Protein AF-A0A2J7ZN78-F1 (afdb_monomer)

Organism: NCBI:txid47790

Secondary structure (DSSP, 8-state):
----EEEHHHHTTSTTTTT--BTTTBEEE-SS-TTHHHHHHHHHHHTHHHHHHHHHHHHHHHHHHSSHHHHHHHHHHHHHHHHHH-SSPPPGGG-TT---HHHIIIIIHHHSTTTTHHHHSPPP-

InterPro domains:
  IPR006598 Glycosyl transferase CAP10 domain [PF05686] (35-93)
  IPR051091 Protein O-Glucosyltransferase/Glycosyltransferase 90 [PTHR12203] (19-115)

Structure (mmCIF, N/CA/C/O backbone):
data_AF-A0A2J7ZN78-F1
#
_entry.id   AF-A0A2J7ZN78-F1
#
loop_
_atom_site.group_PDB
_atom_site.id
_atom_site.type_symbol
_atom_site.label_atom_id
_atom_site.label_alt_id
_atom_site.label_comp_id
_atom_site.label_asym_id
_atom_site.label_entity_id
_atom_site.label_seq_id
_atom_site.pdbx_PDB_ins_code
_atom_site.Cartn_x
_atom_site.Cartn_y
_atom_site.Cartn_z
_atom_site.occupancy
_atom_site.B_iso_or_equiv
_atom_site.auth_seq_id
_atom_site.auth_comp_id
_atom_site.auth_asym_id
_atom_site.auth_atom_id
_atom_site.pdbx_PDB_model_num
ATOM 1 N N . MET A 1 1 ? 20.320 -1.830 -11.276 1.00 35.69 1 MET A N 1
ATOM 2 C CA . MET A 1 1 ? 19.056 -1.165 -11.648 1.00 35.69 1 MET A CA 1
ATOM 3 C C . MET A 1 1 ? 17.941 -1.953 -10.983 1.00 35.69 1 MET A C 1
ATOM 5 O O . MET A 1 1 ? 17.826 -3.135 -11.271 1.00 35.69 1 MET A O 1
ATOM 9 N N . THR A 1 2 ? 17.232 -1.384 -10.008 1.00 40.50 2 THR A N 1
ATOM 10 C CA . THR A 1 2 ? 16.259 -2.141 -9.199 1.00 40.50 2 THR A CA 1
ATOM 11 C C . THR A 1 2 ? 14.857 -1.859 -9.726 1.00 40.50 2 THR A C 1
ATOM 13 O O . THR A 1 2 ? 14.276 -0.823 -9.412 1.00 40.50 2 THR A O 1
ATOM 16 N N . VAL A 1 3 ? 14.337 -2.748 -10.572 1.00 44.75 3 VAL A N 1
ATOM 17 C CA . VAL A 1 3 ? 12.941 -2.710 -11.026 1.00 44.75 3 VAL A CA 1
ATOM 18 C C . VAL A 1 3 ? 12.080 -3.393 -9.965 1.00 44.75 3 VAL A C 1
ATOM 20 O O . VAL A 1 3 ? 12.383 -4.506 -9.535 1.00 44.75 3 VAL A O 1
ATOM 23 N N . ALA A 1 4 ? 11.021 -2.719 -9.515 1.00 51.44 4 ALA A N 1
ATOM 24 C CA . ALA A 1 4 ? 10.060 -3.291 -8.580 1.00 51.44 4 ALA A CA 1
ATOM 25 C C . ALA A 1 4 ? 9.140 -4.264 -9.334 1.00 51.44 4 ALA A C 1
ATOM 27 O O . ALA A 1 4 ? 8.134 -3.873 -9.924 1.00 51.44 4 ALA A O 1
ATOM 28 N N . LEU A 1 5 ? 9.529 -5.535 -9.346 1.00 52.91 5 LEU A N 1
ATOM 29 C CA . LEU A 1 5 ? 8.713 -6.640 -9.836 1.00 52.91 5 LEU A CA 1
ATOM 30 C C . LEU A 1 5 ? 7.652 -6.967 -8.778 1.00 52.91 5 LEU A C 1
ATOM 32 O O . LEU A 1 5 ? 7.999 -7.253 -7.631 1.00 52.91 5 LEU A O 1
ATOM 36 N N . ALA A 1 6 ? 6.367 -6.949 -9.144 1.00 53.88 6 ALA A N 1
ATOM 37 C CA . ALA A 1 6 ? 5.301 -7.397 -8.250 1.00 53.88 6 ALA A CA 1
ATOM 38 C C . ALA A 1 6 ? 4.536 -8.566 -8.865 1.00 53.88 6 ALA A C 1
ATOM 40 O O . ALA A 1 6 ? 4.050 -8.508 -9.991 1.00 53.88 6 ALA A O 1
ATOM 41 N N . SER A 1 7 ? 4.393 -9.637 -8.091 1.00 42.97 7 SER A N 1
ATOM 42 C CA . SER A 1 7 ? 3.574 -10.772 -8.498 1.00 42.97 7 SER A CA 1
ATOM 43 C C . SER A 1 7 ? 2.093 -10.381 -8.531 1.00 42.97 7 SER A C 1
ATOM 45 O O . SER A 1 7 ? 1.562 -9.820 -7.569 1.00 42.97 7 SER A O 1
ATOM 47 N N . ARG A 1 8 ? 1.390 -10.758 -9.603 1.00 49.72 8 ARG A N 1
ATOM 48 C CA . ARG A 1 8 ? -0.044 -10.477 -9.812 1.00 49.72 8 ARG A CA 1
ATOM 49 C C . ARG A 1 8 ? -0.965 -11.102 -8.748 1.00 49.72 8 ARG A C 1
ATOM 51 O O . ARG A 1 8 ? -2.092 -10.651 -8.541 1.00 49.72 8 ARG A O 1
ATOM 58 N N . ALA A 1 9 ? -0.470 -12.107 -8.022 1.00 37.62 9 ALA A N 1
ATOM 59 C CA . ALA A 1 9 ? -1.163 -12.732 -6.893 1.00 37.62 9 ALA A CA 1
ATOM 60 C C . ALA A 1 9 ? -1.213 -11.834 -5.635 1.00 37.62 9 ALA A C 1
ATOM 62 O O . ALA A 1 9 ? -2.160 -11.926 -4.857 1.00 37.62 9 ALA A O 1
ATOM 63 N N . LEU A 1 10 ? -0.231 -10.938 -5.455 1.00 41.97 10 LEU A N 1
ATOM 64 C CA . LEU A 1 10 ? -0.222 -9.922 -4.390 1.00 41.97 10 LEU A CA 1
ATOM 65 C C . LEU A 1 10 ? -1.042 -8.683 -4.764 1.00 41.97 10 LEU A C 1
ATOM 67 O O . LEU A 1 10 ? -1.555 -8.000 -3.880 1.00 41.97 10 LEU A O 1
ATOM 71 N N . ALA A 1 11 ? -1.199 -8.417 -6.062 1.00 44.50 11 ALA A N 1
ATOM 72 C CA . ALA A 1 11 ? -2.052 -7.342 -6.541 1.00 44.50 11 ALA A CA 1
ATOM 73 C C . ALA A 1 11 ? -3.519 -7.615 -6.144 1.00 44.50 11 ALA A C 1
ATOM 75 O O . ALA A 1 11 ? -4.132 -6.791 -5.471 1.00 44.50 11 ALA A O 1
ATOM 76 N N . ASN A 1 12 ? -4.038 -8.820 -6.413 1.00 41.00 12 ASN A N 1
ATOM 77 C CA . ASN A 1 12 ? -5.467 -9.155 -6.281 1.00 41.00 12 ASN A CA 1
ATOM 78 C C . ASN A 1 12 ? -6.060 -9.246 -4.861 1.00 41.00 12 ASN A C 1
ATOM 80 O O . ASN A 1 12 ? -7.280 -9.327 -4.732 1.00 41.00 12 ASN A O 1
ATOM 84 N N . THR A 1 13 ? -5.253 -9.243 -3.798 1.00 43.41 13 THR A N 1
ATOM 85 C CA . THR A 1 13 ? -5.739 -9.468 -2.417 1.00 43.41 13 THR A CA 1
ATOM 86 C C . THR A 1 13 ? -5.387 -8.355 -1.429 1.00 43.41 13 THR A C 1
ATOM 88 O O . THR A 1 13 ? -5.877 -8.365 -0.299 1.00 43.41 13 THR A O 1
ATOM 91 N N . ALA A 1 14 ? -4.603 -7.354 -1.838 1.00 43.12 14 ALA A N 1
ATOM 92 C CA . ALA A 1 14 ? -4.307 -6.197 -1.004 1.00 43.12 14 ALA A CA 1
ATOM 93 C C . ALA A 1 14 ? -5.332 -5.072 -1.251 1.00 43.12 14 ALA A C 1
ATOM 95 O O . ALA A 1 14 ? -5.645 -4.766 -2.403 1.00 43.12 14 ALA A O 1
ATOM 96 N N . PRO A 1 15 ? -5.797 -4.351 -0.215 1.00 48.69 15 PRO A N 1
ATOM 97 C CA . PRO A 1 15 ? -6.712 -3.215 -0.383 1.00 48.69 15 PRO A CA 1
ATOM 98 C C . PRO A 1 15 ? -6.143 -2.016 -1.178 1.00 48.69 15 PRO A C 1
ATOM 100 O O . PRO A 1 15 ? -6.814 -0.998 -1.330 1.00 48.69 15 PRO A O 1
ATOM 103 N N . GLY A 1 16 ? -4.924 -2.132 -1.719 1.00 49.53 16 GLY A N 1
ATOM 104 C CA . GLY A 1 16 ? -4.285 -1.190 -2.642 1.00 49.53 16 GLY A CA 1
ATOM 105 C C . GLY A 1 16 ? -4.406 -1.561 -4.127 1.00 49.53 16 GLY A C 1
ATOM 106 O O . GLY A 1 16 ? -3.692 -0.992 -4.945 1.00 49.53 16 GLY A O 1
ATOM 107 N N . HIS A 1 17 ? -5.276 -2.497 -4.510 1.00 50.72 17 HIS A N 1
ATOM 108 C CA . HIS A 1 17 ? -5.335 -2.999 -5.888 1.00 50.72 17 HIS A CA 1
ATOM 109 C C . HIS A 1 17 ? -5.732 -1.945 -6.949 1.00 50.72 17 HIS A C 1
ATOM 111 O O . HIS A 1 17 ? -5.477 -2.120 -8.132 1.00 50.72 17 HIS A O 1
ATOM 117 N N . SER A 1 18 ? -6.317 -0.813 -6.541 1.00 60.97 18 SER A N 1
ATOM 118 C CA . SER A 1 18 ? -6.580 0.329 -7.434 1.00 60.97 18 SER A CA 1
ATOM 119 C C . SER A 1 18 ? -5.373 1.260 -7.627 1.00 60.97 18 SER A C 1
ATOM 121 O O . SER A 1 18 ? -5.352 2.050 -8.582 1.00 60.97 18 SER A O 1
ATOM 123 N N . LEU A 1 19 ? -4.399 1.184 -6.713 1.00 70.81 19 LEU A N 1
ATOM 124 C CA . LEU A 1 19 ? -3.206 2.026 -6.659 1.00 70.81 19 LEU A CA 1
ATOM 125 C C . LEU A 1 19 ? -2.077 1.475 -7.522 1.00 70.81 19 LEU A C 1
ATOM 127 O O . LEU A 1 19 ? -1.393 2.262 -8.164 1.00 70.81 19 LEU A O 1
ATOM 131 N N . LEU A 1 20 ? -1.888 0.156 -7.559 1.00 80.19 20 LEU A N 1
ATOM 132 C CA . LEU A 1 20 ? -0.890 -0.481 -8.419 1.00 80.19 20 LEU A CA 1
ATOM 133 C C . LEU A 1 20 ? -1.523 -0.857 -9.759 1.00 80.19 20 LEU A C 1
ATOM 135 O O . LEU A 1 20 ? -2.580 -1.478 -9.795 1.00 80.19 20 LEU A O 1
ATOM 139 N N . ARG A 1 21 ? -0.900 -0.433 -10.859 1.00 82.56 21 ARG A N 1
ATOM 140 C CA . ARG A 1 21 ? -1.392 -0.624 -12.224 1.00 82.56 21 ARG A CA 1
ATOM 141 C C . ARG A 1 21 ? -0.250 -1.061 -13.134 1.00 82.56 21 ARG A C 1
ATOM 143 O O . ARG A 1 21 ? 0.752 -0.348 -13.266 1.00 82.56 21 ARG A O 1
ATOM 150 N N . HIS A 1 22 ? -0.437 -2.207 -13.788 1.00 86.25 22 HIS A N 1
ATOM 151 C CA . HIS A 1 22 ? 0.492 -2.743 -14.780 1.00 86.25 22 HIS A CA 1
ATOM 152 C C . HIS A 1 22 ? 0.941 -1.684 -15.799 1.00 86.25 22 HIS A C 1
ATOM 154 O O . HIS A 1 22 ? 0.108 -0.963 -16.350 1.00 86.25 22 HIS A O 1
ATOM 160 N N . ARG A 1 23 ? 2.256 -1.603 -16.053 1.00 82.81 23 ARG A N 1
ATOM 161 C CA . ARG A 1 23 ? 2.914 -0.663 -16.990 1.00 82.81 23 ARG A CA 1
ATOM 162 C C . ARG A 1 23 ? 2.695 0.827 -16.704 1.00 82.81 23 ARG A C 1
ATOM 164 O O . ARG A 1 23 ? 3.072 1.667 -17.512 1.00 82.81 23 ARG A O 1
ATOM 171 N N . VAL A 1 24 ? 2.131 1.164 -15.549 1.00 85.75 24 VAL A N 1
ATOM 172 C CA . VAL A 1 24 ? 2.064 2.542 -15.049 1.00 85.75 24 VAL A CA 1
ATOM 173 C C . VAL A 1 24 ? 3.055 2.706 -13.912 1.00 85.75 24 VAL A C 1
ATOM 175 O O . VAL A 1 24 ? 3.885 3.602 -13.951 1.00 85.75 24 VAL A O 1
ATOM 178 N N . ASN A 1 25 ? 2.997 1.823 -12.914 1.00 84.69 25 ASN A N 1
ATOM 179 C CA . ASN A 1 25 ? 3.825 1.936 -11.712 1.00 84.69 25 ASN A CA 1
ATOM 180 C C . ASN A 1 25 ? 4.378 0.599 -11.201 1.00 84.69 25 ASN A C 1
ATOM 182 O O . ASN A 1 25 ? 5.042 0.556 -10.166 1.00 84.69 25 ASN A O 1
ATOM 186 N N . VAL A 1 26 ? 4.113 -0.484 -11.936 1.00 87.38 26 VAL A N 1
ATOM 187 C CA . VAL A 1 26 ? 4.593 -1.830 -11.634 1.00 87.38 26 VAL A CA 1
ATOM 188 C C . VAL A 1 26 ? 4.641 -2.694 -12.897 1.00 87.38 26 VAL A C 1
ATOM 190 O O . VAL A 1 26 ? 3.844 -2.501 -13.821 1.00 87.38 26 VAL A O 1
ATOM 193 N N . LEU A 1 27 ? 5.554 -3.668 -12.927 1.00 85.44 27 LEU A N 1
ATOM 194 C CA . LEU A 1 27 ? 5.514 -4.784 -13.874 1.00 85.44 27 LEU A CA 1
ATOM 195 C C . LEU A 1 27 ? 4.929 -6.003 -13.160 1.00 85.44 27 LEU A C 1
ATOM 197 O O . LEU A 1 27 ? 5.429 -6.424 -12.114 1.00 85.44 27 LEU A O 1
ATOM 201 N N . GLU A 1 28 ? 3.837 -6.525 -13.715 1.00 83.56 28 GLU A N 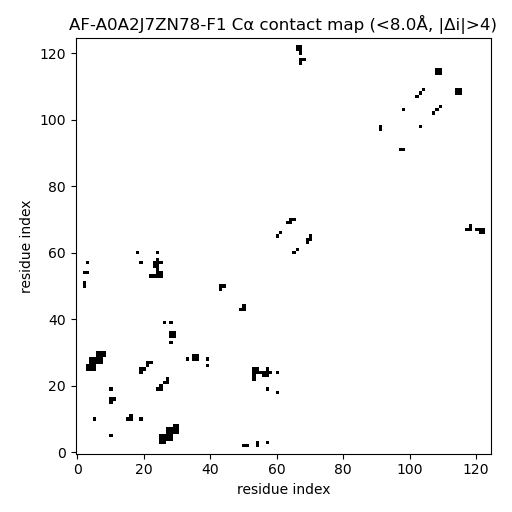1
ATOM 202 C CA . GLU A 1 28 ? 3.115 -7.670 -13.158 1.00 83.56 28 GLU A CA 1
ATOM 203 C C . GLU A 1 28 ? 3.559 -8.941 -13.875 1.00 83.56 28 GLU A C 1
ATOM 205 O O . GLU A 1 28 ? 3.669 -8.938 -15.098 1.00 83.56 28 GLU A O 1
ATOM 210 N N . PHE A 1 29 ? 3.759 -10.019 -13.121 1.00 80.00 29 PHE A N 1
ATOM 211 C CA . PHE A 1 29 ? 4.024 -11.361 -13.648 1.00 80.00 29 PHE A CA 1
ATOM 212 C C . PHE A 1 29 ? 3.219 -12.402 -12.862 1.00 80.00 29 PHE A C 1
ATOM 214 O O . PHE A 1 29 ? 2.886 -12.193 -11.680 1.00 80.00 29 PHE A O 1
ATOM 221 N N . TRP A 1 30 ? 2.863 -13.513 -13.504 1.00 68.94 30 TRP A N 1
ATOM 222 C CA . TRP A 1 30 ? 2.095 -14.571 -12.861 1.00 68.94 30 TRP A CA 1
ATOM 223 C C . TRP A 1 30 ? 2.966 -15.424 -11.940 1.00 68.94 30 TRP A C 1
ATOM 225 O O . TRP A 1 30 ? 4.106 -15.766 -12.227 1.00 68.94 30 TRP A O 1
ATOM 235 N N . ARG A 1 31 ? 2.405 -15.789 -10.784 1.00 66.56 31 ARG A N 1
ATOM 236 C CA . ARG A 1 31 ? 3.098 -16.657 -9.822 1.00 66.56 31 ARG A CA 1
ATOM 237 C C . ARG A 1 31 ? 3.093 -18.127 -10.249 1.00 66.56 31 ARG A C 1
ATOM 239 O O . ARG A 1 31 ? 3.958 -18.882 -9.824 1.00 66.56 31 ARG A O 1
ATOM 246 N N . GLU A 1 32 ? 2.094 -18.522 -11.034 1.00 73.06 32 GLU A N 1
ATOM 247 C CA . GLU A 1 32 ? 1.903 -19.894 -11.522 1.00 73.06 32 GLU A CA 1
ATOM 248 C C . GLU A 1 32 ? 2.799 -20.219 -12.723 1.00 73.06 32 GLU A C 1
ATOM 250 O O . GLU A 1 32 ? 3.050 -21.392 -12.980 1.00 73.06 32 GLU A O 1
ATOM 255 N N . VAL A 1 33 ? 3.324 -19.189 -13.397 1.00 78.88 33 VAL A N 1
ATOM 256 C CA . VAL A 1 33 ? 4.286 -19.303 -14.500 1.00 78.88 33 VAL A CA 1
ATOM 257 C C . VAL A 1 33 ? 5.486 -18.401 -14.186 1.00 78.88 33 VAL A C 1
ATOM 259 O O . VAL A 1 33 ? 5.557 -17.268 -14.665 1.00 78.88 33 VAL A O 1
ATOM 262 N N . PRO A 1 34 ? 6.408 -18.844 -13.309 1.00 72.25 34 PRO A N 1
ATOM 263 C CA . PRO A 1 34 ? 7.545 -18.036 -12.872 1.00 72.25 34 PRO A CA 1
ATOM 264 C C . PRO A 1 34 ? 8.435 -17.558 -14.022 1.00 72.25 34 PRO A C 1
ATOM 266 O O . PRO A 1 34 ? 9.090 -16.529 -13.890 1.00 72.25 34 PRO A O 1
ATOM 269 N N . GLU A 1 35 ? 8.451 -18.282 -15.143 1.00 82.25 35 GLU A N 1
ATOM 270 C CA . GLU A 1 35 ? 9.249 -17.971 -16.327 1.00 82.25 35 GLU A CA 1
ATOM 271 C C . GLU A 1 35 ? 8.841 -16.652 -17.000 1.00 82.25 35 GLU A C 1
ATOM 273 O O . GLU A 1 35 ? 9.682 -16.010 -17.625 1.00 82.25 35 GLU A O 1
ATOM 278 N N . GLU A 1 36 ? 7.606 -16.178 -16.809 1.00 80.94 36 GLU A N 1
ATOM 279 C CA . GLU A 1 36 ? 7.166 -14.868 -17.314 1.00 80.94 36 GLU A CA 1
ATOM 280 C C . GLU A 1 36 ? 7.971 -13.702 -16.735 1.00 80.94 36 GLU A C 1
ATOM 282 O O . GLU A 1 36 ? 8.012 -12.617 -17.319 1.00 80.94 36 GLU A O 1
ATOM 287 N N . VAL A 1 37 ? 8.628 -13.899 -15.585 1.00 84.44 37 VAL A N 1
ATOM 288 C CA . VAL A 1 37 ? 9.522 -12.878 -15.034 1.00 84.44 37 VAL A CA 1
ATOM 289 C C . VAL A 1 37 ? 10.643 -12.553 -16.018 1.00 84.44 37 VAL A C 1
ATOM 291 O O . VAL A 1 37 ? 11.013 -11.388 -16.139 1.00 84.44 37 VAL A O 1
ATOM 294 N N . TYR A 1 38 ? 11.137 -13.554 -16.755 1.00 86.44 38 TYR A N 1
ATOM 295 C CA . TYR A 1 38 ? 12.179 -13.364 -17.756 1.00 86.44 38 TYR A CA 1
ATOM 296 C C . TYR A 1 38 ? 11.654 -12.549 -18.934 1.00 86.44 38 TYR A C 1
ATOM 298 O O . TYR A 1 38 ? 12.321 -11.612 -19.345 1.00 86.44 38 TYR A O 1
ATOM 306 N N . GLU A 1 39 ? 10.418 -12.782 -19.383 1.00 86.44 39 GLU A N 1
ATOM 307 C CA . GLU A 1 39 ? 9.800 -11.961 -20.433 1.00 86.44 39 GLU A CA 1
ATOM 308 C C . GLU A 1 39 ? 9.657 -10.491 -20.011 1.00 86.44 39 GLU A C 1
ATOM 310 O O . GLU A 1 39 ? 9.887 -9.580 -20.807 1.00 86.44 39 GLU A O 1
ATOM 315 N N . GLN A 1 40 ? 9.301 -10.234 -18.745 1.00 86.00 40 GLN A N 1
ATOM 316 C CA . GLN A 1 40 ? 9.233 -8.864 -18.226 1.00 86.00 40 GLN A CA 1
ATOM 317 C C . GLN A 1 40 ? 10.622 -8.230 -18.079 1.00 86.00 40 GLN A C 1
ATOM 319 O O . GLN A 1 40 ? 10.756 -7.020 -18.267 1.00 86.00 40 GLN A O 1
ATOM 324 N N . MET A 1 41 ? 11.648 -9.019 -17.746 1.00 85.75 41 MET A N 1
ATOM 325 C CA . MET A 1 41 ? 13.035 -8.554 -17.678 1.00 85.75 41 MET A CA 1
ATOM 326 C C . MET A 1 41 ? 13.590 -8.235 -19.066 1.00 85.75 41 MET A C 1
ATOM 328 O O . MET A 1 41 ? 14.123 -7.144 -19.249 1.00 85.75 41 MET A O 1
ATOM 332 N N . ASP A 1 42 ? 13.384 -9.122 -20.039 1.00 91.25 42 ASP A N 1
ATOM 333 C CA . ASP A 1 42 ? 13.780 -8.924 -21.434 1.00 91.25 42 ASP A CA 1
ATOM 334 C C . ASP A 1 42 ? 13.084 -7.686 -22.016 1.00 91.25 42 ASP A C 1
ATOM 336 O O . ASP A 1 42 ? 13.713 -6.848 -22.666 1.00 91.25 42 ASP A O 1
ATOM 340 N N . TRP A 1 43 ? 11.788 -7.509 -21.725 1.00 89.94 43 TRP A N 1
ATOM 341 C CA . TRP A 1 43 ? 11.065 -6.296 -22.100 1.00 89.94 43 TRP A CA 1
ATOM 342 C C . TRP A 1 43 ? 11.662 -5.049 -21.437 1.00 89.94 43 TRP A C 1
ATOM 344 O O . TRP A 1 43 ? 11.878 -4.046 -22.111 1.00 89.94 43 TRP A O 1
ATOM 354 N N . ALA A 1 44 ? 11.952 -5.087 -20.134 1.00 89.75 44 ALA A N 1
ATOM 355 C CA . ALA A 1 44 ? 12.511 -3.939 -19.423 1.00 89.75 44 ALA A CA 1
ATOM 356 C C . ALA A 1 44 ? 13.917 -3.563 -19.920 1.00 89.75 44 ALA A C 1
ATOM 358 O O . ALA A 1 44 ? 14.247 -2.380 -19.956 1.00 89.75 44 ALA A O 1
ATOM 359 N N . GLU A 1 45 ? 14.726 -4.544 -20.322 1.00 90.81 45 GLU A N 1
ATOM 360 C CA . GLU A 1 45 ? 16.042 -4.318 -20.923 1.00 90.81 45 GLU A CA 1
ATOM 361 C C . GLU A 1 45 ? 15.923 -3.693 -22.320 1.00 90.81 45 GLU A C 1
ATOM 363 O O . GLU A 1 45 ? 16.639 -2.742 -22.638 1.00 90.81 45 GLU A O 1
ATOM 368 N N . ALA A 1 46 ? 14.967 -4.157 -23.130 1.00 94.12 46 ALA A N 1
ATOM 369 C CA . ALA A 1 46 ? 14.684 -3.582 -24.444 1.00 94.12 46 ALA A CA 1
ATOM 370 C C . ALA A 1 46 ? 14.031 -2.183 -24.379 1.00 94.12 46 ALA A C 1
ATOM 372 O O . ALA A 1 46 ? 14.154 -1.406 -25.327 1.00 94.12 46 ALA A O 1
ATOM 373 N N . HIS A 1 47 ? 13.359 -1.850 -23.272 1.00 92.12 47 HIS A N 1
ATOM 374 C CA . HIS A 1 47 ? 12.587 -0.618 -23.068 1.00 92.12 47 HIS A CA 1
ATOM 375 C C . HIS A 1 47 ? 13.040 0.156 -21.817 1.00 92.12 47 HIS A C 1
ATOM 377 O O . HIS A 1 47 ? 12.228 0.555 -20.980 1.00 92.12 47 HIS A O 1
ATOM 383 N N . ASP A 1 48 ? 14.346 0.389 -21.681 1.00 91.19 48 ASP A N 1
ATOM 384 C CA . ASP A 1 48 ? 14.950 0.940 -20.460 1.00 91.19 48 ASP A CA 1
ATOM 385 C C . ASP A 1 48 ? 14.364 2.302 -20.021 1.00 91.19 48 ASP A C 1
ATOM 387 O O . ASP A 1 48 ? 14.082 2.511 -18.840 1.00 91.19 48 ASP A O 1
ATOM 391 N N . GLU A 1 49 ? 14.101 3.234 -20.946 1.00 92.44 49 GLU A N 1
ATOM 392 C CA . GLU A 1 49 ? 13.493 4.531 -20.591 1.00 92.44 49 GLU A CA 1
ATOM 393 C C . GLU A 1 49 ? 12.071 4.383 -20.028 1.00 92.44 49 GLU A C 1
ATOM 395 O O . GLU A 1 49 ? 11.730 5.005 -19.016 1.00 92.44 49 GLU A O 1
ATOM 400 N N . GLU A 1 50 ? 11.252 3.523 -20.638 1.00 91.38 50 GLU A N 1
ATOM 401 C CA . GLU A 1 50 ? 9.892 3.235 -20.175 1.00 91.38 50 GLU A CA 1
ATOM 402 C C . GLU A 1 50 ? 9.923 2.512 -18.824 1.00 91.38 50 GLU A C 1
ATOM 404 O O . GLU A 1 50 ? 9.193 2.875 -17.898 1.00 91.38 50 GLU A O 1
ATOM 409 N N . ALA A 1 51 ? 10.820 1.538 -18.667 1.00 89.44 51 ALA A N 1
ATOM 410 C CA . ALA A 1 51 ? 11.020 0.822 -17.415 1.00 89.44 51 ALA A CA 1
ATOM 411 C C . ALA A 1 51 ? 11.452 1.768 -16.281 1.00 89.44 51 ALA A C 1
ATOM 413 O O . ALA A 1 51 ? 10.935 1.676 -15.161 1.00 89.44 51 ALA A O 1
ATOM 414 N N . ARG A 1 52 ? 12.340 2.731 -16.563 1.00 88.00 52 ARG A N 1
ATOM 415 C CA . ARG A 1 52 ? 12.730 3.778 -15.607 1.00 88.00 52 ARG A CA 1
ATOM 416 C C . ARG A 1 52 ? 11.558 4.682 -15.229 1.00 88.00 52 ARG A C 1
ATOM 418 O O . ARG A 1 52 ? 11.408 5.000 -14.047 1.00 88.00 52 ARG A O 1
ATOM 425 N N . ALA A 1 53 ? 10.714 5.066 -16.186 1.00 89.81 53 ALA A N 1
ATOM 426 C CA . ALA A 1 53 ? 9.526 5.875 -15.916 1.00 89.81 53 ALA A CA 1
ATOM 427 C C . ALA A 1 53 ? 8.524 5.138 -15.008 1.00 89.81 53 ALA A C 1
ATOM 429 O O . ALA A 1 53 ? 8.056 5.708 -14.018 1.00 89.81 53 ALA A O 1
ATOM 430 N N . ILE A 1 54 ? 8.268 3.855 -15.284 1.00 88.00 54 ILE A N 1
ATOM 431 C CA . ILE A 1 54 ? 7.397 2.994 -14.469 1.00 88.00 54 ILE A CA 1
ATOM 432 C C . ILE A 1 54 ? 7.949 2.861 -13.044 1.00 88.00 54 ILE A C 1
ATOM 434 O O . ILE A 1 54 ? 7.207 3.005 -12.071 1.00 88.00 54 ILE A O 1
ATOM 438 N N . ALA A 1 55 ? 9.257 2.632 -12.896 1.00 86.25 55 ALA A N 1
ATOM 439 C CA . ALA A 1 55 ? 9.891 2.524 -11.585 1.00 86.25 55 ALA A CA 1
ATOM 440 C C . ALA A 1 55 ? 9.787 3.832 -10.778 1.00 86.25 55 ALA A C 1
ATOM 442 O O . ALA A 1 55 ? 9.478 3.800 -9.584 1.00 86.25 55 ALA A O 1
ATOM 443 N N . ALA A 1 56 ? 9.991 4.984 -11.423 1.00 88.00 56 ALA A N 1
ATOM 444 C CA . ALA A 1 56 ? 9.858 6.292 -10.784 1.00 88.00 56 ALA A CA 1
ATOM 445 C C . ALA A 1 56 ? 8.412 6.577 -10.332 1.00 88.00 56 ALA A C 1
ATOM 447 O O . ALA A 1 56 ? 8.191 7.094 -9.233 1.00 88.00 56 ALA A O 1
ATOM 448 N N . GLU A 1 57 ? 7.417 6.210 -11.143 1.00 88.75 57 GLU A N 1
ATOM 449 C CA . GLU A 1 57 ? 5.998 6.291 -10.774 1.00 88.75 57 GLU A CA 1
ATOM 450 C C . GLU A 1 57 ? 5.658 5.369 -9.596 1.00 88.75 57 GLU A C 1
ATOM 452 O O . GLU A 1 57 ? 4.961 5.790 -8.668 1.00 88.75 57 GLU A O 1
ATOM 457 N N . GLY A 1 58 ? 6.190 4.144 -9.588 1.00 84.56 58 GLY A N 1
ATOM 458 C CA . GLY A 1 58 ? 6.057 3.194 -8.481 1.00 84.56 58 GLY A CA 1
ATOM 459 C C . GLY A 1 58 ? 6.576 3.762 -7.166 1.00 84.56 58 GLY A C 1
ATOM 460 O O . GLY A 1 58 ? 5.852 3.791 -6.168 1.00 84.56 58 GLY A O 1
ATOM 461 N N . GLN A 1 59 ? 7.795 4.303 -7.180 1.00 86.50 59 GLN A N 1
ATOM 462 C CA . GLN A 1 59 ? 8.407 4.927 -6.005 1.00 86.50 59 GLN A CA 1
ATOM 463 C C . GLN A 1 59 ? 7.589 6.117 -5.494 1.00 86.50 59 GLN A C 1
ATOM 465 O O . GLN A 1 59 ? 7.334 6.224 -4.295 1.00 86.50 59 GLN A O 1
ATOM 470 N N . ARG A 1 60 ? 7.117 6.988 -6.392 1.00 85.69 60 ARG A N 1
ATOM 471 C CA . ARG A 1 60 ? 6.292 8.143 -6.018 1.00 85.69 60 ARG A CA 1
ATOM 472 C C . ARG A 1 60 ? 4.922 7.737 -5.482 1.00 85.69 60 ARG A C 1
ATOM 474 O O . ARG A 1 60 ? 4.462 8.319 -4.500 1.00 85.69 60 ARG A O 1
ATOM 481 N N . THR A 1 61 ? 4.285 6.730 -6.078 1.00 83.25 61 THR A N 1
ATOM 482 C CA . THR A 1 61 ? 3.015 6.176 -5.588 1.00 83.25 61 THR A CA 1
ATOM 483 C C . THR A 1 61 ? 3.191 5.607 -4.180 1.00 83.25 61 THR A C 1
ATOM 485 O O . THR A 1 61 ? 2.424 5.950 -3.279 1.00 83.25 61 THR A O 1
ATOM 488 N N . ALA A 1 62 ? 4.235 4.803 -3.956 1.00 80.50 62 ALA A N 1
ATOM 489 C CA . ALA A 1 62 ? 4.552 4.249 -2.642 1.00 80.50 62 ALA A CA 1
ATOM 490 C C . ALA A 1 62 ? 4.829 5.347 -1.604 1.00 80.50 62 ALA A C 1
ATOM 492 O O . ALA A 1 62 ? 4.218 5.346 -0.536 1.00 80.50 62 ALA A O 1
ATOM 493 N N . ALA A 1 63 ? 5.658 6.337 -1.941 1.00 78.75 63 ALA A N 1
ATOM 494 C CA . ALA A 1 63 ? 5.965 7.459 -1.057 1.00 78.75 63 ALA A CA 1
ATOM 495 C C . ALA A 1 63 ? 4.740 8.332 -0.733 1.00 78.75 63 ALA A C 1
ATOM 497 O O . ALA A 1 63 ? 4.705 8.975 0.312 1.00 78.75 63 ALA A O 1
ATOM 498 N N . THR A 1 64 ? 3.731 8.358 -1.606 1.00 77.50 64 THR A N 1
ATOM 499 C CA . THR A 1 64 ? 2.509 9.149 -1.399 1.00 77.50 64 THR A CA 1
ATOM 500 C C . THR A 1 64 ? 1.484 8.391 -0.557 1.00 77.50 64 THR A C 1
ATOM 502 O O . THR A 1 64 ? 0.930 8.933 0.400 1.00 77.50 64 THR A O 1
ATOM 505 N N . PHE A 1 65 ? 1.216 7.130 -0.903 1.00 72.88 65 PHE A N 1
ATOM 506 C CA . PHE A 1 65 ? 0.058 6.397 -0.383 1.00 72.88 65 PHE A CA 1
ATOM 507 C C . PHE A 1 65 ? 0.410 5.291 0.612 1.00 72.88 65 PHE A C 1
ATOM 509 O O . PHE A 1 65 ? -0.412 4.969 1.468 1.00 72.88 65 PHE A O 1
ATOM 516 N N . LEU A 1 66 ? 1.621 4.734 0.552 1.00 73.75 66 LEU A N 1
ATOM 517 C CA . LEU A 1 66 ? 2.074 3.654 1.438 1.00 73.75 66 LEU A CA 1
ATOM 518 C C . LEU A 1 66 ? 2.851 4.191 2.651 1.00 73.75 66 LEU A C 1
ATOM 520 O O . LEU A 1 66 ? 3.754 3.545 3.175 1.00 73.75 66 LEU A O 1
ATOM 524 N N . THR A 1 67 ? 2.478 5.379 3.126 1.00 73.69 67 THR A N 1
ATOM 525 C CA . THR A 1 67 ? 3.048 6.012 4.323 1.00 73.69 67 THR A CA 1
ATOM 526 C C . THR A 1 67 ? 2.340 5.550 5.601 1.00 73.69 67 THR A C 1
ATOM 528 O O . THR A 1 67 ? 1.277 4.921 5.562 1.00 73.69 67 THR A O 1
ATOM 531 N N . GLY A 1 68 ? 2.905 5.877 6.772 1.00 65.19 68 GLY A N 1
ATOM 532 C CA . GLY A 1 68 ? 2.208 5.716 8.057 1.00 65.19 68 GLY A CA 1
ATOM 533 C C . GLY A 1 68 ? 0.832 6.393 8.046 1.00 65.19 68 GLY A C 1
ATOM 534 O O . GLY A 1 68 ? -0.182 5.746 8.300 1.00 65.19 68 GLY A O 1
ATOM 535 N N . ASN A 1 69 ? 0.781 7.653 7.607 1.00 65.12 69 ASN A N 1
ATOM 536 C CA . ASN A 1 69 ? -0.458 8.429 7.506 1.00 65.12 69 ASN A CA 1
ATOM 537 C C . ASN A 1 69 ? -1.460 7.845 6.498 1.00 65.12 69 ASN A C 1
ATOM 539 O O . ASN A 1 69 ? -2.656 7.785 6.792 1.00 65.12 69 ASN A O 1
ATOM 543 N N . GLY A 1 70 ? -0.990 7.368 5.339 1.00 68.00 70 GLY A N 1
ATOM 544 C CA . GLY A 1 70 ? -1.837 6.710 4.339 1.00 68.00 70 GLY A CA 1
ATOM 545 C C . GLY A 1 70 ? -2.529 5.460 4.889 1.00 68.00 70 GLY A C 1
ATOM 546 O O . GLY A 1 70 ? -3.740 5.297 4.727 1.00 68.00 70 GLY A O 1
ATOM 547 N N . ARG A 1 71 ? -1.793 4.625 5.634 1.00 70.00 71 ARG A N 1
ATOM 548 C CA . ARG A 1 71 ? -2.334 3.428 6.301 1.00 70.00 71 ARG A CA 1
ATOM 549 C C . ARG A 1 71 ? -3.332 3.773 7.403 1.00 70.00 71 ARG A C 1
ATOM 551 O O . ARG A 1 71 ? -4.401 3.169 7.451 1.00 70.00 71 ARG A O 1
ATOM 558 N N . THR A 1 72 ? -3.024 4.752 8.253 1.00 70.44 72 THR A N 1
ATOM 559 C CA . THR A 1 72 ? -3.946 5.209 9.305 1.00 70.44 72 THR A CA 1
ATOM 560 C C . THR A 1 72 ? -5.247 5.740 8.705 1.00 70.44 72 THR A C 1
ATOM 562 O O . THR A 1 72 ? -6.329 5.362 9.148 1.00 70.44 72 THR A O 1
ATOM 565 N N . CYS A 1 73 ? -5.160 6.551 7.647 1.00 67.62 73 CYS A N 1
ATOM 566 C CA . CYS A 1 73 ? -6.327 7.067 6.931 1.00 67.62 73 CYS A CA 1
ATOM 567 C C . CYS A 1 73 ? -7.157 5.943 6.288 1.00 67.62 73 CYS A C 1
ATOM 569 O O . CYS A 1 73 ? -8.388 5.961 6.369 1.00 67.62 73 CYS A O 1
ATOM 571 N N . TYR A 1 74 ? -6.496 4.942 5.695 1.00 76.00 74 TYR A N 1
ATOM 572 C CA . TYR A 1 74 ? -7.164 3.758 5.155 1.00 76.00 74 TYR A CA 1
ATOM 573 C C . TYR A 1 74 ? -7.948 3.009 6.240 1.00 76.00 74 TYR A C 1
ATOM 575 O O . TYR A 1 74 ? -9.153 2.804 6.089 1.00 76.00 74 TYR A O 1
ATOM 583 N N . TRP A 1 75 ? -7.298 2.660 7.357 1.00 74.81 75 TRP A N 1
ATOM 584 C CA . TRP A 1 75 ? -7.949 1.952 8.463 1.00 74.81 75 TRP A CA 1
ATOM 585 C C . TRP A 1 75 ? -9.089 2.756 9.075 1.00 74.81 75 TRP A C 1
ATOM 587 O O . TRP A 1 75 ? -10.158 2.203 9.322 1.00 74.81 75 TRP A O 1
ATOM 597 N N . TYR A 1 76 ? -8.899 4.061 9.259 1.00 79.06 76 TYR A N 1
ATOM 598 C CA . TYR A 1 76 ? -9.945 4.954 9.740 1.00 79.06 76 TYR A CA 1
ATOM 599 C C . TYR A 1 76 ? -11.182 4.899 8.837 1.00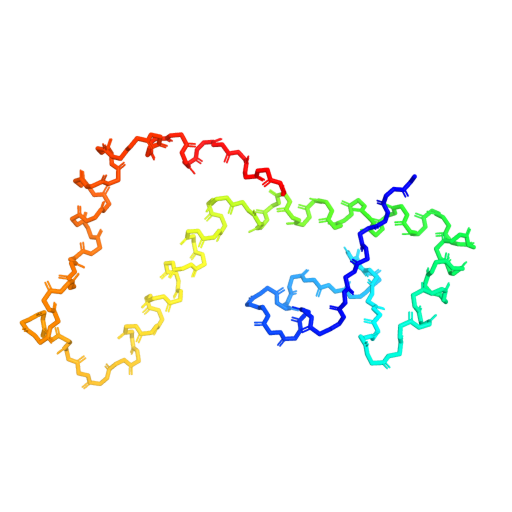 79.06 76 TYR A C 1
ATOM 601 O O . TYR A 1 76 ? -12.283 4.614 9.305 1.00 79.06 76 TYR A O 1
ATOM 609 N N . ARG A 1 77 ? -11.006 5.098 7.525 1.00 78.31 77 ARG A N 1
ATOM 610 C CA . ARG A 1 77 ? -12.113 5.055 6.559 1.00 78.31 77 ARG A CA 1
ATOM 611 C C . ARG A 1 77 ? -12.789 3.690 6.505 1.00 78.31 77 ARG A C 1
ATOM 613 O O . ARG A 1 77 ? -14.014 3.633 6.466 1.00 78.31 77 ARG A O 1
ATOM 620 N N . LEU A 1 78 ? -12.009 2.610 6.531 1.00 82.88 78 LEU A N 1
ATOM 621 C CA . LEU A 1 78 ? -12.531 1.246 6.511 1.00 82.88 78 LEU A CA 1
ATOM 622 C C . LEU A 1 78 ? -13.398 0.960 7.741 1.00 82.88 78 LEU A C 1
ATOM 624 O O . LEU A 1 78 ? -14.527 0.501 7.599 1.00 82.88 78 LEU A O 1
ATOM 628 N N . LEU A 1 79 ? -12.888 1.253 8.939 1.00 82.06 79 LEU A N 1
ATOM 629 C CA . LEU A 1 79 ? -13.594 0.990 10.193 1.00 82.06 79 LEU A CA 1
ATOM 630 C C . LEU A 1 79 ? -14.840 1.869 10.337 1.00 82.06 79 LEU A C 1
ATOM 632 O O . LEU A 1 79 ? -15.874 1.386 10.791 1.00 82.06 79 LEU A O 1
ATOM 636 N N . HIS A 1 80 ? -14.781 3.128 9.895 1.00 80.94 80 HIS A N 1
ATOM 637 C CA . HIS A 1 80 ? -15.958 3.998 9.850 1.00 80.94 80 HIS A CA 1
ATOM 638 C C . HIS A 1 80 ? -17.010 3.509 8.848 1.00 80.94 80 HIS A C 1
ATOM 640 O O . HIS A 1 80 ? -18.202 3.532 9.156 1.00 80.94 80 HIS A O 1
ATOM 646 N N . GLY A 1 81 ? -16.583 3.037 7.674 1.00 86.00 81 GLY A N 1
ATOM 647 C CA . GLY A 1 81 ? -17.474 2.422 6.693 1.00 86.00 81 GLY A CA 1
ATOM 648 C C . GLY A 1 81 ? -18.142 1.161 7.238 1.00 86.00 81 GLY A C 1
ATOM 649 O O . GLY A 1 81 ? -19.355 1.027 7.134 1.00 86.00 81 GLY A O 1
ATOM 650 N N . LEU A 1 82 ? -17.372 0.282 7.887 1.00 85.38 82 LEU A N 1
ATOM 651 C C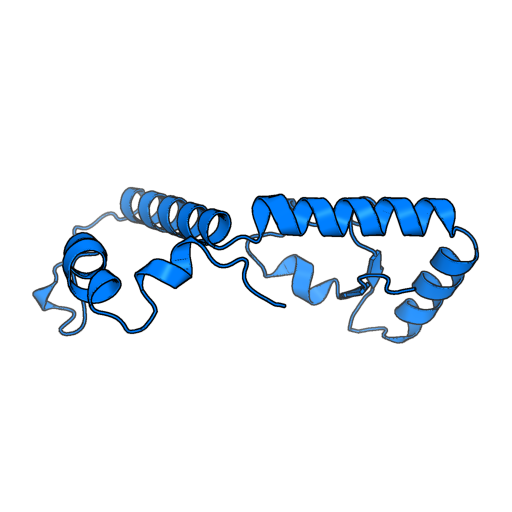A . LEU A 1 82 ? -17.891 -0.923 8.536 1.00 85.38 82 LEU A CA 1
ATOM 652 C C . LEU A 1 82 ? -18.887 -0.585 9.649 1.00 85.38 82 LEU A C 1
ATOM 654 O O . LEU A 1 82 ? -19.960 -1.167 9.703 1.00 85.38 82 LEU A O 1
ATOM 658 N N . HIS A 1 83 ? -18.568 0.376 10.518 1.00 83.69 83 HIS A N 1
ATOM 659 C CA . HIS A 1 83 ? -19.485 0.806 11.575 1.00 83.69 83 HIS A CA 1
ATOM 660 C C . HIS A 1 83 ? -20.843 1.248 11.009 1.00 83.69 83 HIS A C 1
ATOM 662 O O . HIS A 1 83 ? -21.880 0.912 11.572 1.00 83.69 83 HIS A O 1
ATOM 668 N N . ALA A 1 84 ? -20.849 1.960 9.877 1.00 84.19 84 ALA A N 1
ATOM 669 C CA . ALA A 1 84 ? -22.079 2.417 9.234 1.00 84.19 84 ALA A CA 1
ATOM 670 C C . ALA A 1 84 ? -22.943 1.281 8.653 1.00 84.19 84 ALA A C 1
ATOM 672 O O . ALA A 1 84 ? -24.126 1.502 8.401 1.00 84.19 84 ALA A O 1
ATOM 673 N N . THR A 1 85 ? -22.386 0.085 8.435 1.00 90.44 85 THR A N 1
ATOM 674 C CA . THR A 1 85 ? -23.135 -1.074 7.919 1.00 90.44 85 THR A CA 1
ATOM 675 C C . THR A 1 85 ? -23.625 -2.020 9.012 1.00 90.44 85 THR A C 1
ATOM 677 O O . THR A 1 85 ? -24.407 -2.926 8.719 1.00 90.44 85 THR A O 1
ATOM 680 N N . LEU A 1 86 ? -23.207 -1.828 10.267 1.00 86.81 86 LEU A N 1
ATOM 681 C CA . LEU A 1 86 ? -23.671 -2.653 11.377 1.00 86.81 86 LEU A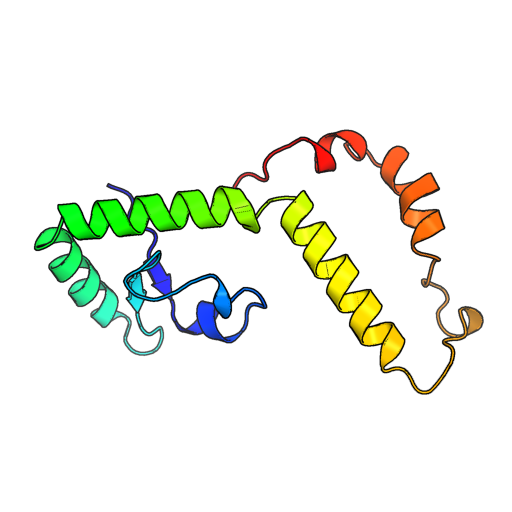 CA 1
ATOM 682 C C . LEU A 1 86 ? -25.144 -2.357 11.681 1.00 86.81 86 LEU A C 1
ATOM 684 O O . LEU A 1 86 ? -25.533 -1.221 11.937 1.00 86.81 86 LEU A O 1
ATOM 688 N N . SER A 1 87 ? -25.965 -3.405 11.718 1.00 90.56 87 SER A N 1
ATOM 689 C CA . SER A 1 87 ? -27.379 -3.324 12.111 1.00 90.56 87 SER A CA 1
ATOM 690 C C . SER A 1 87 ? -27.594 -3.417 13.627 1.00 90.56 87 SER A C 1
ATOM 692 O O . SER A 1 87 ? -28.726 -3.552 14.085 1.00 90.56 87 SER A O 1
ATOM 694 N N . TYR A 1 88 ? -26.514 -3.422 14.407 1.00 84.69 88 TYR A N 1
ATOM 695 C CA . TYR A 1 88 ? -26.528 -3.574 15.856 1.00 84.69 88 TYR A CA 1
ATOM 696 C C . TYR A 1 88 ? -25.446 -2.702 16.493 1.00 84.69 88 TYR A C 1
ATOM 698 O O . TYR A 1 88 ? -24.438 -2.376 15.864 1.00 84.69 88 TYR A O 1
ATOM 706 N N . THR A 1 89 ? -25.639 -2.345 17.761 1.00 82.25 89 THR A N 1
ATOM 707 C CA . THR A 1 89 ? -24.615 -1.662 18.554 1.00 82.25 89 THR A CA 1
ATOM 708 C C . THR A 1 89 ? -23.775 -2.708 19.288 1.00 82.25 89 THR A C 1
ATOM 710 O O . THR A 1 89 ? -24.335 -3.486 20.059 1.00 82.25 89 THR A O 1
ATOM 713 N N . PRO A 1 90 ? -22.451 -2.774 19.063 1.00 79.69 90 PRO A N 1
ATOM 714 C CA . PRO A 1 90 ? -21.603 -3.729 19.762 1.00 79.69 90 PRO A CA 1
ATOM 715 C C . PRO A 1 90 ? -21.519 -3.394 21.257 1.00 79.69 90 PRO A C 1
ATOM 717 O O . PRO A 1 90 ? -21.174 -2.277 21.643 1.00 79.69 90 PRO A O 1
ATOM 720 N N . GLU A 1 91 ? -21.800 -4.382 22.103 1.00 83.19 91 GLU A N 1
ATOM 721 C CA . GLU A 1 91 ? -21.639 -4.273 23.552 1.00 83.19 91 GLU A CA 1
ATOM 722 C C . GLU A 1 91 ? -20.225 -4.700 23.955 1.00 83.19 91 GLU A C 1
ATOM 724 O O . GLU A 1 91 ? -19.835 -5.856 23.785 1.00 83.19 91 GLU A O 1
ATOM 729 N N . LEU A 1 92 ? -19.452 -3.778 24.538 1.00 77.38 92 LEU A N 1
ATOM 730 C CA . LEU A 1 92 ? -18.068 -4.046 24.958 1.00 77.38 92 LEU A CA 1
ATOM 731 C C . LEU A 1 92 ? -17.963 -5.180 25.988 1.00 77.38 92 LEU A C 1
ATOM 733 O O . LEU A 1 92 ? -16.961 -5.885 26.020 1.00 77.38 92 LEU A O 1
ATOM 737 N N . ALA A 1 93 ? -19.007 -5.398 26.793 1.00 81.38 93 ALA A N 1
ATOM 738 C CA . ALA A 1 93 ? -19.045 -6.458 27.799 1.00 81.38 93 ALA A CA 1
ATOM 739 C C . ALA A 1 93 ? -18.872 -7.869 27.205 1.00 81.38 93 ALA A C 1
ATOM 741 O O . ALA A 1 93 ? -18.391 -8.768 27.889 1.00 81.38 93 ALA A O 1
ATOM 742 N N . GLN A 1 94 ? -19.226 -8.057 25.931 1.00 83.31 94 GLN A N 1
ATOM 743 C CA . GLN A 1 94 ? -19.089 -9.338 25.234 1.00 83.31 94 GLN A CA 1
ATOM 744 C C . GLN A 1 94 ? -17.642 -9.612 24.787 1.00 83.31 94 GLN A C 1
ATOM 746 O O . GLN A 1 94 ? -17.310 -10.736 24.415 1.00 83.31 94 GLN A O 1
ATOM 751 N N . TRP A 1 95 ? -16.766 -8.603 24.847 1.00 80.81 95 TRP A N 1
ATOM 752 C CA . TRP A 1 95 ? -15.402 -8.650 24.326 1.00 80.81 95 TRP A CA 1
ATOM 753 C C . TRP A 1 95 ? -14.425 -8.089 25.370 1.00 80.81 95 TRP A C 1
ATOM 755 O O . TRP A 1 95 ? -14.087 -6.909 25.319 1.00 80.81 95 TRP A O 1
ATOM 765 N N . PRO A 1 96 ? -13.915 -8.914 26.304 1.00 81.69 96 PRO A N 1
ATOM 766 C CA . PRO A 1 96 ? -13.100 -8.442 27.433 1.00 81.69 96 PRO A CA 1
ATOM 767 C C . PRO A 1 96 ? -11.812 -7.705 27.039 1.00 81.69 96 PRO A C 1
ATOM 769 O O . PRO A 1 96 ? -11.282 -6.921 27.818 1.00 81.69 96 PRO A O 1
ATOM 772 N N . ALA A 1 97 ? -11.300 -7.963 25.833 1.00 80.94 97 ALA A N 1
ATOM 773 C CA . ALA A 1 97 ? -10.123 -7.296 25.282 1.00 80.94 97 ALA A CA 1
ATOM 774 C C . ALA A 1 97 ? -10.457 -6.040 24.453 1.00 80.94 97 ALA A C 1
ATOM 776 O O . ALA A 1 97 ? -9.542 -5.345 24.010 1.00 80.94 97 ALA A O 1
ATOM 777 N N . ALA A 1 98 ? -11.740 -5.755 24.198 1.00 80.38 9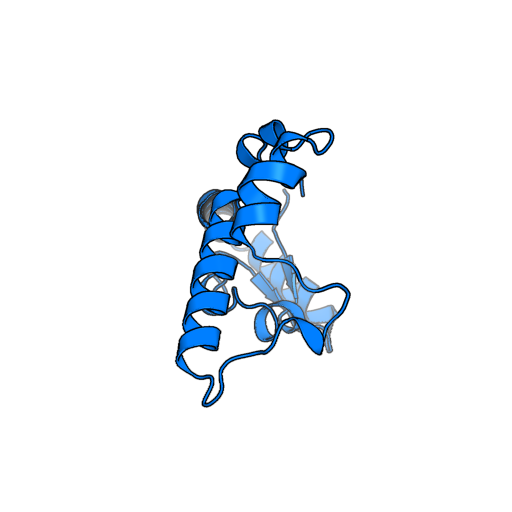8 ALA A N 1
ATOM 778 C CA . ALA A 1 98 ? -12.147 -4.612 23.397 1.00 80.38 98 ALA A CA 1
ATOM 779 C C . ALA A 1 98 ? -11.972 -3.312 24.180 1.00 80.38 98 ALA A C 1
ATOM 781 O O . ALA A 1 98 ? -12.349 -3.194 25.344 1.00 80.38 98 ALA A O 1
ATOM 782 N N . GLN A 1 99 ? -11.422 -2.312 23.502 1.00 75.06 99 GLN A N 1
ATOM 783 C CA . GLN A 1 99 ? -11.187 -0.993 24.063 1.00 75.06 99 GLN A CA 1
ATOM 784 C C . GLN A 1 99 ? -11.689 0.067 23.099 1.00 75.06 99 GLN A C 1
ATOM 786 O O . GLN A 1 99 ? -11.704 -0.125 21.881 1.00 75.06 99 GLN A O 1
ATOM 791 N N . LEU A 1 100 ? -12.097 1.209 23.646 1.00 76.88 100 LEU A N 1
ATOM 792 C CA . LEU A 1 100 ? -12.471 2.344 22.818 1.00 76.88 100 LEU A CA 1
ATOM 793 C C . LEU A 1 100 ? -11.234 2.865 22.086 1.00 76.88 100 LEU A C 1
ATOM 795 O O . LEU A 1 100 ? -10.217 3.149 22.717 1.00 76.88 100 LEU A O 1
ATOM 799 N N . LEU A 1 101 ? -11.352 3.065 20.770 1.00 71.62 101 LEU A N 1
ATOM 800 C CA . LEU A 1 101 ? -10.257 3.570 19.938 1.00 71.62 101 LEU A CA 1
ATOM 801 C C . LEU A 1 101 ? -9.665 4.873 20.496 1.00 71.62 101 LEU A C 1
ATOM 803 O O . LEU A 1 101 ? -8.449 5.021 20.522 1.00 71.62 101 LEU A O 1
ATOM 807 N N . ARG A 1 102 ? -10.509 5.779 21.014 1.00 71.44 102 ARG A N 1
ATOM 808 C CA . ARG A 1 102 ? -10.052 7.020 21.663 1.00 71.44 102 ARG A CA 1
ATOM 809 C C . ARG A 1 102 ? -9.099 6.759 22.833 1.00 71.44 102 ARG A C 1
ATOM 811 O O . ARG A 1 102 ? -8.072 7.408 22.912 1.00 71.44 102 ARG A O 1
ATOM 818 N N . ALA A 1 103 ? -9.388 5.767 23.679 1.00 78.12 103 ALA A N 1
ATOM 819 C CA . ALA A 1 103 ? -8.560 5.449 24.841 1.00 78.12 103 ALA A CA 1
ATOM 820 C C . ALA A 1 103 ? -7.206 4.881 24.396 1.00 78.12 103 ALA A C 1
ATOM 822 O O . ALA A 1 103 ? -6.159 5.252 24.916 1.00 78.12 103 ALA A O 1
ATOM 823 N N . VAL A 1 104 ? -7.202 4.048 23.352 1.00 74.06 104 VAL A N 1
ATOM 824 C CA . VAL A 1 104 ? -5.955 3.548 22.757 1.00 74.06 104 VAL A CA 1
ATOM 825 C C . VAL A 1 104 ? -5.119 4.698 22.174 1.00 74.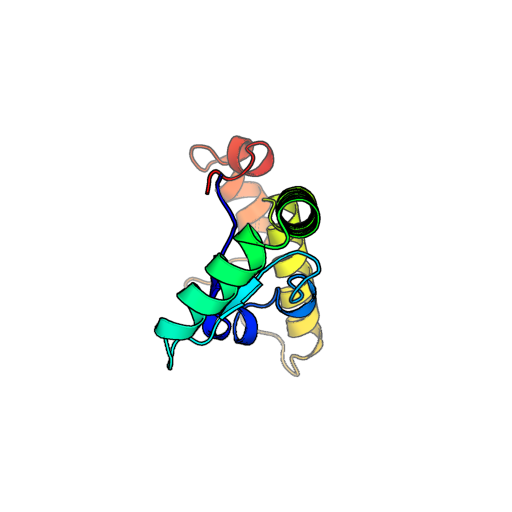06 104 VAL A C 1
ATOM 827 O O . VAL A 1 104 ? -3.909 4.746 22.391 1.00 74.06 104 VAL A O 1
ATOM 830 N N . VAL A 1 105 ? -5.752 5.641 2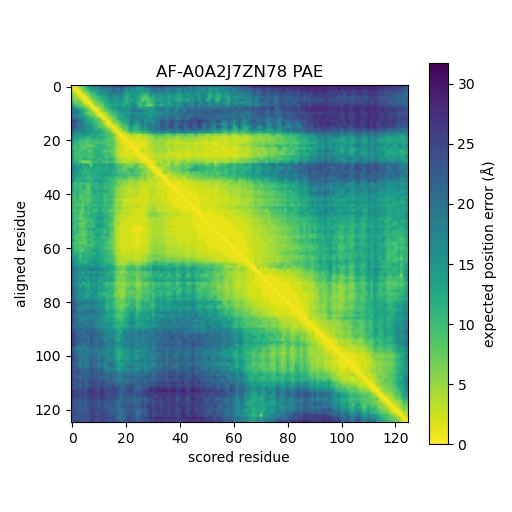1.468 1.00 68.44 105 VAL A N 1
ATOM 831 C CA . VAL A 1 105 ? -5.088 6.794 20.829 1.00 68.44 105 VAL A CA 1
ATOM 832 C C . VAL A 1 105 ? -4.578 7.822 21.836 1.00 68.44 105 VAL A C 1
ATOM 834 O O . VAL A 1 105 ? -3.479 8.341 21.658 1.00 68.44 105 VAL A O 1
ATOM 837 N N . GLU A 1 106 ? -5.346 8.119 22.878 1.00 73.25 106 GLU A N 1
ATOM 838 C CA . GLU A 1 106 ? -5.039 9.189 23.833 1.00 73.25 106 GLU A CA 1
ATOM 839 C C . GLU A 1 106 ? -4.161 8.710 24.995 1.00 73.25 106 GLU A C 1
ATOM 841 O O . GLU A 1 106 ? -3.347 9.482 25.498 1.00 73.25 106 GLU A O 1
ATOM 846 N N . GLU A 1 107 ? -4.275 7.444 25.406 1.00 76.00 107 GLU A N 1
ATOM 847 C CA . GLU A 1 107 ? -3.618 6.945 26.621 1.00 76.00 107 GLU A CA 1
ATOM 848 C C . GLU A 1 107 ? -2.462 5.990 26.302 1.00 76.00 107 GLU A C 1
ATOM 850 O O . GLU A 1 107 ? -1.353 6.152 26.811 1.00 76.00 107 GLU A O 1
ATOM 855 N N . GLN A 1 108 ? -2.690 4.998 25.436 1.00 67.81 108 GLN A N 1
ATOM 856 C CA . GLN A 1 108 ? -1.724 3.911 25.222 1.00 67.81 108 GLN A CA 1
ATOM 857 C C . GLN A 1 108 ? -0.672 4.247 24.177 1.00 67.81 108 GLN A C 1
ATOM 859 O O . GLN A 1 108 ? 0.507 3.960 24.373 1.00 67.81 108 GLN A O 1
ATOM 864 N N . LEU A 1 109 ? -1.076 4.872 23.073 1.00 63.81 109 LEU A N 1
ATOM 865 C CA . LEU A 1 109 ? -0.168 5.232 21.990 1.00 63.81 109 LEU A CA 1
ATOM 866 C C . LEU A 1 109 ? 0.903 6.251 22.419 1.00 63.81 109 LEU A C 1
ATOM 868 O O . LEU A 1 109 ? 2.070 6.017 22.116 1.00 63.81 109 LEU A O 1
ATOM 872 N N . PRO A 1 110 ? 0.596 7.326 23.170 1.00 66.50 110 PRO A N 1
ATOM 873 C CA . PRO A 1 110 ? 1.618 8.256 23.652 1.00 66.50 110 PRO A CA 1
ATOM 874 C C . PRO A 1 110 ? 2.563 7.637 24.688 1.00 66.50 110 PRO A C 1
ATOM 876 O O . PRO A 1 110 ? 3.717 8.053 24.784 1.00 66.50 110 PRO A O 1
ATOM 879 N N . ALA A 1 111 ? 2.079 6.654 25.452 1.00 66.25 111 ALA A N 1
ATOM 880 C CA . ALA A 1 111 ? 2.856 5.920 26.448 1.00 66.25 111 ALA A CA 1
ATOM 881 C C . ALA A 1 111 ? 3.689 4.773 25.841 1.00 66.25 111 ALA A C 1
ATOM 883 O O . ALA A 1 111 ? 4.632 4.290 26.473 1.00 66.25 111 ALA A O 1
ATOM 884 N N . ALA A 1 112 ? 3.368 4.333 24.621 1.00 64.31 112 ALA A N 1
ATOM 885 C CA . ALA A 1 112 ? 4.098 3.284 23.927 1.00 64.31 112 ALA A CA 1
ATOM 886 C C . ALA A 1 112 ? 5.509 3.756 23.544 1.00 64.31 112 ALA A C 1
ATOM 888 O O . ALA A 1 112 ? 5.729 4.878 23.078 1.00 64.31 112 ALA A O 1
ATOM 889 N N . LYS A 1 113 ? 6.495 2.873 23.710 1.00 53.44 113 LYS A N 1
ATOM 890 C CA . LYS A 1 113 ? 7.892 3.154 23.360 1.00 53.44 113 LYS A CA 1
ATOM 891 C C . LYS A 1 113 ? 7.996 3.393 21.844 1.00 53.44 113 LYS A C 1
ATOM 893 O O . LYS A 1 113 ? 7.727 2.485 21.068 1.00 53.44 113 LYS A O 1
ATOM 898 N N . GLY A 1 114 ? 8.351 4.614 21.433 1.00 58.72 114 GLY A N 1
ATOM 899 C CA . GLY A 1 114 ? 8.361 5.026 20.018 1.00 58.72 114 GLY A CA 1
ATOM 900 C C . GLY A 1 114 ? 7.009 5.517 19.476 1.00 58.72 114 GLY A C 1
ATOM 901 O O . GLY A 1 114 ? 6.906 5.831 18.296 1.00 58.72 114 GLY A O 1
ATOM 902 N N . GLY A 1 115 ? 5.978 5.644 20.318 1.00 52.62 115 GLY A N 1
ATOM 903 C CA . GLY A 1 115 ? 4.613 6.001 19.915 1.00 52.62 115 GLY A CA 1
ATOM 904 C C . GLY A 1 115 ? 4.467 7.344 19.196 1.00 52.62 115 GLY A C 1
ATOM 905 O O . GLY A 1 115 ? 3.664 7.457 18.276 1.00 52.62 115 GLY A O 1
ATOM 906 N N . ARG A 1 116 ? 5.284 8.347 19.552 1.00 53.31 116 ARG A N 1
ATOM 907 C CA . ARG A 1 116 ? 5.365 9.620 18.806 1.00 53.31 116 ARG A CA 1
ATOM 908 C C . ARG A 1 116 ? 6.141 9.488 17.491 1.00 53.31 116 ARG A C 1
ATOM 910 O O . ARG A 1 116 ? 5.729 10.060 16.496 1.00 53.31 116 ARG A O 1
ATOM 917 N N . GLN A 1 117 ? 7.211 8.694 17.472 1.00 54.88 117 GLN A N 1
ATOM 918 C CA . GLN A 1 117 ? 8.055 8.482 16.287 1.00 54.88 117 GLN A CA 1
ATOM 919 C C . GLN A 1 117 ? 7.357 7.657 15.195 1.00 54.88 117 GLN A C 1
ATOM 921 O O . GLN A 1 117 ? 7.634 7.858 14.021 1.00 54.88 117 GLN A O 1
ATOM 926 N N . LEU A 1 118 ? 6.399 6.792 15.549 1.00 52.59 118 LEU A N 1
ATOM 927 C CA . LEU A 1 118 ? 5.599 6.020 14.584 1.00 52.59 118 LEU A CA 1
ATOM 928 C C . LEU A 1 118 ? 4.758 6.887 13.624 1.00 52.59 118 LEU A C 1
ATOM 930 O O . LEU A 1 118 ? 4.355 6.390 12.572 1.00 52.59 118 LEU A O 1
ATOM 934 N N . TYR A 1 119 ? 4.487 8.151 13.968 1.00 50.06 119 TYR A N 1
ATOM 935 C CA . TYR A 1 119 ? 3.799 9.105 13.087 1.00 50.06 119 TYR A CA 1
ATOM 936 C C . TYR A 1 119 ? 4.752 9.828 12.128 1.00 50.06 119 TYR A C 1
ATOM 938 O O . TYR A 1 119 ? 4.356 10.152 11.008 1.00 50.06 119 TYR A O 1
ATOM 946 N N . ASP A 1 120 ? 5.988 10.063 12.571 1.00 48.12 120 ASP A N 1
ATOM 947 C CA . ASP A 1 120 ? 6.953 10.932 11.893 1.00 48.12 120 ASP A CA 1
ATOM 948 C C . ASP A 1 120 ? 7.972 10.154 11.046 1.00 48.12 120 ASP A C 1
ATOM 950 O O . ASP A 1 120 ? 8.544 10.704 10.104 1.00 48.12 120 ASP A O 1
ATOM 954 N N . GLU A 1 121 ? 8.200 8.872 11.342 1.00 49.56 121 GLU A N 1
ATOM 955 C CA . GLU A 1 121 ? 9.162 8.046 10.613 1.00 49.56 121 GLU A CA 1
ATOM 956 C C . GLU A 1 121 ? 8.542 7.486 9.314 1.00 49.56 121 GLU A C 1
ATOM 958 O O . GLU A 1 121 ? 7.520 6.783 9.352 1.00 49.56 121 GLU A O 1
ATOM 963 N N . PRO A 1 122 ? 9.157 7.733 8.140 1.00 43.97 122 PRO A N 1
ATOM 964 C CA . PRO A 1 122 ? 8.845 6.968 6.945 1.00 43.97 122 PRO A CA 1
ATOM 965 C C . PRO A 1 122 ? 9.171 5.498 7.214 1.00 43.97 122 PRO A C 1
ATOM 967 O O . PRO A 1 122 ? 10.282 5.146 7.599 1.00 43.97 122 PRO A O 1
ATOM 970 N N . TRP A 1 123 ? 8.183 4.630 7.024 1.00 45.75 123 TRP A N 1
ATOM 971 C CA . TRP A 1 123 ? 8.346 3.196 7.236 1.00 45.75 123 TRP A CA 1
ATOM 972 C C . TRP A 1 123 ? 9.367 2.640 6.233 1.00 45.75 123 TRP A C 1
ATOM 974 O O . TRP A 1 123 ? 9.151 2.735 5.024 1.00 45.75 123 TRP A O 1
ATOM 984 N N . LEU A 1 124 ? 10.485 2.114 6.742 1.00 35.50 124 LEU A N 1
ATOM 985 C CA . LEU A 1 124 ? 11.501 1.422 5.946 1.00 35.50 124 LEU A CA 1
ATOM 986 C C . LEU A 1 124 ? 10.915 0.117 5.368 1.00 35.50 124 LEU A C 1
ATOM 988 O O . LEU A 1 124 ? 10.169 -0.548 6.089 1.00 35.50 124 LEU A O 1
ATOM 992 N N . PRO A 1 125 ? 11.224 -0.220 4.099 1.00 40.66 125 PRO A N 1
ATOM 993 C CA . PRO A 1 125 ? 10.723 -1.417 3.421 1.00 40.66 125 PRO A CA 1
ATOM 994 C C . PRO A 1 125 ? 11.129 -2.729 4.101 1.00 40.66 125 PRO A C 1
ATOM 996 O O . PRO A 1 125 ? 12.228 -2.779 4.701 1.00 40.66 125 PRO A O 1
#

Nearest PDB structures (foldseek):
  7vfk-assembly1_A  TM=6.993E-01  e=1.433E+00  Staphylococcus aureus subsp. aureus USA300
  7ec6-assembly1_A  TM=6.950E-01  e=1.621E+00  Staphylococcus aureus subsp. aureus USA300
  7ec7-assembly1_A  TM=7.420E-01  e=2.074E+00  Staphylococcus aureus subsp. aureus USA300
  7vfn-assembly1_A  TM=7.304E-01  e=2.205E+00  Staphylococcus aureus subsp. aureus USA300
  7vfm-assembly1_A  TM=6.907E-01  e=1.833E+00  Staphylococcus aureus subsp. aureus USA300

pLDDT: mean 72.23, std 16.02, range [35.5, 94.12]

Mean predicted aligned error: 12.48 Å

Foldseek 3Di:
DDQDEDEVVVLVPDPCVVLDDDLQQYPYDHPVCPCVVVVVVVVCVVVVVSSVNNPVRNVVSCVVQVWLVNVVVVVVVVVVVVVVPDPDDDDCVVPVPDDDPCCCLPPVLVVDDCSVVSRVDGDDD

Sequence (125 aa):
MTVALASRALANTAPGHSLLRHRVNVLEFWREVPEEVYEQMDWAEAHDEEARAIAAEGQRTAATFLTGNGRTCYWYRLLHGLHATLSYTPELAQWPAAQLLRAVVEEQLPAAKGGRQLYDEPWLP

Radius of gyr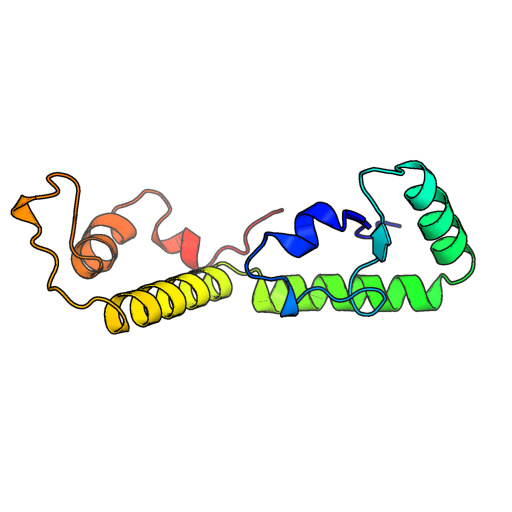ation: 20.04 Å; Cα contacts (8 Å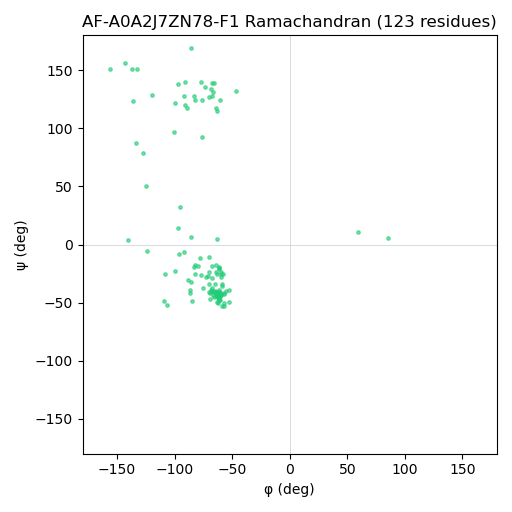, |Δi|>4): 86; chains: 1; bounding box: 46×31×52 Å

Solvent-accessible surface area (backbone atoms only — not comparable to full-atom values): 7494 Å² total; per-residue (Å²): 134,89,72,66,75,41,50,48,72,62,43,79,74,42,100,54,48,89,75,60,41,75,82,51,33,31,50,66,31,51,74,92,47,63,67,47,50,54,57,54,48,55,49,36,68,76,35,48,72,60,43,51,51,19,40,53,41,27,53,52,49,42,70,64,51,70,32,49,64,38,48,52,53,48,52,51,54,51,52,55,54,50,59,73,69,52,94,67,83,88,61,58,87,83,35,90,85,62,74,59,67,66,54,45,60,70,55,48,36,69,70,36,93,60,40,69,49,59,71,74,47,78,74,78,132